Protein AF-A0A960JZ66-F1 (afdb_monomer_lite)

Structure (mmCIF, N/CA/C/O backbone):
data_AF-A0A960JZ66-F1
#
_entry.id   AF-A0A960JZ66-F1
#
loop_
_atom_site.group_PDB
_atom_site.id
_atom_site.type_symbol
_atom_site.label_atom_id
_atom_site.label_alt_id
_atom_site.label_comp_id
_atom_site.label_asym_id
_atom_site.label_entity_id
_atom_site.label_seq_id
_atom_site.pdbx_PDB_ins_code
_atom_site.Cartn_x
_atom_site.Cartn_y
_atom_site.Cartn_z
_atom_site.occupancy
_atom_site.B_iso_or_equiv
_atom_site.auth_seq_id
_atom_site.auth_comp_id
_atom_site.auth_asym_id
_atom_site.auth_atom_id
_atom_site.pdbx_PDB_model_num
ATOM 1 N N . MET A 1 1 ? -5.568 -4.466 13.342 1.00 42.12 1 MET A N 1
ATOM 2 C CA . MET A 1 1 ? -5.542 -3.522 12.213 1.00 42.12 1 MET A CA 1
ATOM 3 C C . MET A 1 1 ? -5.161 -4.229 10.921 1.00 42.12 1 MET A C 1
ATOM 5 O O . MET A 1 1 ? -4.218 -5.013 10.923 1.00 42.12 1 MET A O 1
ATOM 9 N N . ALA A 1 2 ? -5.895 -3.958 9.846 1.00 40.03 2 ALA A N 1
ATOM 10 C CA . ALA A 1 2 ? -5.732 -4.562 8.524 1.00 40.03 2 ALA A CA 1
ATOM 11 C C . ALA A 1 2 ? -5.404 -3.456 7.506 1.00 40.03 2 ALA A C 1
ATOM 13 O O . ALA A 1 2 ? -6.168 -2.515 7.374 1.00 40.03 2 ALA A O 1
ATOM 14 N N . VAL A 1 3 ? -4.287 -3.529 6.794 1.00 50.00 3 VAL A N 1
ATOM 15 C CA . VAL A 1 3 ? -3.876 -2.505 5.822 1.00 50.00 3 VAL A CA 1
ATOM 16 C C . VAL A 1 3 ? -3.946 -3.098 4.420 1.00 50.00 3 VAL A C 1
ATOM 18 O O . VAL A 1 3 ? -3.353 -4.140 4.157 1.00 50.00 3 VAL A O 1
ATOM 21 N N . THR A 1 4 ? -4.671 -2.458 3.509 1.00 52.69 4 THR A N 1
ATOM 22 C CA . THR A 1 4 ? -4.767 -2.895 2.110 1.00 52.69 4 THR A CA 1
ATOM 23 C C . THR A 1 4 ? -4.117 -1.876 1.189 1.00 52.69 4 THR A C 1
ATOM 25 O O . THR A 1 4 ? -4.523 -0.727 1.111 1.00 52.69 4 THR A O 1
ATOM 28 N N . LEU A 1 5 ? -3.105 -2.302 0.459 1.00 51.19 5 LEU A N 1
ATOM 29 C CA . LEU A 1 5 ? -2.405 -1.502 -0.528 1.00 51.19 5 LEU A CA 1
ATOM 30 C C . LEU A 1 5 ? -2.778 -2.056 -1.895 1.00 51.19 5 LEU A C 1
ATOM 32 O O . LEU A 1 5 ? -2.478 -3.208 -2.209 1.00 51.19 5 LEU A O 1
ATOM 36 N N . THR A 1 6 ? -3.458 -1.258 -2.705 1.00 51.41 6 THR A N 1
ATOM 37 C CA . THR A 1 6 ? -3.891 -1.677 -4.038 1.00 51.41 6 THR A CA 1
ATOM 38 C C . THR A 1 6 ? -3.287 -0.741 -5.065 1.00 51.41 6 THR A C 1
ATOM 40 O O . THR A 1 6 ? -3.395 0.468 -4.968 1.00 51.41 6 THR A O 1
ATOM 43 N N . THR A 1 7 ? -2.674 -1.281 -6.101 1.00 43.12 7 THR A N 1
ATOM 44 C CA . THR A 1 7 ? -2.306 -0.511 -7.289 1.00 43.12 7 THR A CA 1
ATOM 45 C C . THR A 1 7 ? -3.225 -0.973 -8.417 1.00 43.12 7 THR A C 1
ATOM 47 O O . THR A 1 7 ? -3.438 -2.171 -8.595 1.00 43.12 7 THR A O 1
ATOM 50 N N . ALA A 1 8 ? -3.873 -0.039 -9.114 1.00 38.09 8 ALA A N 1
ATOM 51 C CA . ALA A 1 8 ? -4.888 -0.359 -10.119 1.00 38.09 8 ALA A CA 1
ATOM 52 C C . ALA A 1 8 ? -4.463 0.137 -11.516 1.00 38.09 8 ALA A C 1
ATOM 54 O O . ALA A 1 8 ? -3.807 1.180 -11.633 1.00 38.09 8 ALA A O 1
ATOM 55 N N . PRO A 1 9 ? -4.813 -0.585 -12.597 1.00 36.81 9 PRO A N 1
ATOM 56 C CA . PRO A 1 9 ? -4.545 -0.148 -13.965 1.00 36.81 9 PRO A CA 1
ATOM 57 C C . PRO A 1 9 ? -5.362 1.101 -14.347 1.00 36.81 9 PRO A C 1
ATOM 59 O O . PRO A 1 9 ? -6.471 1.319 -13.861 1.00 36.81 9 PRO A O 1
ATOM 62 N N . ALA A 1 10 ? -4.819 1.934 -15.243 1.00 35.47 10 ALA A N 1
ATOM 63 C CA . ALA A 1 10 ? -5.508 3.130 -15.734 1.00 35.47 10 ALA A CA 1
ATOM 64 C C . ALA A 1 10 ? -6.704 2.743 -16.615 1.00 35.47 10 ALA A C 1
ATOM 66 O O . ALA A 1 10 ? -6.527 2.041 -17.608 1.00 35.47 10 ALA A O 1
ATOM 67 N N . GLY A 1 11 ? -7.893 3.251 -16.284 1.00 32.53 11 GLY A N 1
ATOM 68 C CA . GLY A 1 11 ? -9.126 3.014 -17.045 1.00 32.53 11 GLY A CA 1
ATOM 69 C C . GLY A 1 11 ? -10.133 2.081 -16.367 1.00 32.53 11 GLY A C 1
ATOM 70 O O . GLY A 1 11 ? -11.259 1.987 -16.840 1.00 32.53 11 GLY A O 1
ATOM 71 N N . GLN A 1 12 ? -9.790 1.463 -15.231 1.00 39.69 12 GLN A N 1
ATOM 72 C CA . GLN A 1 12 ? -10.787 0.900 -14.316 1.00 39.69 12 GLN A CA 1
ATOM 73 C C . GLN A 1 12 ? -11.137 1.930 -13.242 1.00 39.69 12 GLN A C 1
ATOM 75 O O . GLN A 1 12 ? -10.550 1.960 -12.162 1.00 39.69 12 GLN A O 1
ATOM 80 N N . ALA A 1 13 ? -12.134 2.764 -13.528 1.00 38.62 13 ALA A N 1
ATOM 81 C CA . ALA A 1 13 ? -12.939 3.316 -12.450 1.00 38.62 13 ALA A CA 1
ATOM 82 C C . ALA A 1 13 ? -13.672 2.137 -11.770 1.00 38.62 13 ALA A C 1
ATOM 84 O O . ALA A 1 13 ? -14.281 1.321 -12.455 1.00 38.62 13 ALA A O 1
ATOM 85 N N . A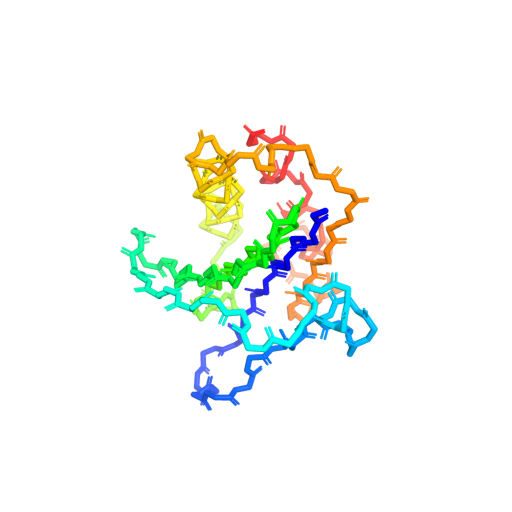SN A 1 14 ? -13.615 2.036 -10.438 1.00 37.06 14 ASN A N 1
ATOM 86 C CA . ASN A 1 14 ? -14.420 1.117 -9.608 1.00 37.06 14 ASN A CA 1
ATOM 87 C C . ASN A 1 14 ? -14.080 -0.388 -9.565 1.00 37.06 14 ASN A C 1
ATOM 89 O O . ASN A 1 14 ? -14.913 -1.191 -9.148 1.00 37.06 14 ASN A O 1
ATOM 93 N N . GLY A 1 15 ? -12.841 -0.783 -9.851 1.00 41.62 15 GLY A N 1
ATOM 94 C CA . GLY A 1 15 ? -12.331 -2.126 -9.537 1.00 41.62 15 GLY A CA 1
ATOM 95 C C . GLY A 1 15 ? -11.520 -2.189 -8.239 1.00 41.62 15 GLY A C 1
ATOM 96 O O . GLY A 1 15 ? -10.514 -2.888 -8.209 1.00 41.62 15 GLY A O 1
ATOM 97 N N . ALA A 1 16 ? -11.856 -1.406 -7.203 1.00 55.78 16 ALA A N 1
ATOM 98 C CA . ALA A 1 16 ? -11.069 -1.359 -5.967 1.00 55.78 16 ALA A CA 1
ATOM 99 C C . ALA A 1 16 ? -10.942 -2.772 -5.384 1.00 55.78 16 ALA A C 1
ATOM 101 O O . ALA A 1 16 ? -11.928 -3.332 -4.897 1.00 55.78 16 ALA A O 1
ATOM 102 N N . VAL A 1 17 ? -9.747 -3.363 -5.464 1.00 62.75 17 VAL A N 1
ATOM 103 C CA . VAL A 1 17 ? -9.505 -4.672 -4.865 1.00 62.75 17 VAL A CA 1
ATOM 104 C C . VAL A 1 17 ? -9.741 -4.526 -3.370 1.00 62.75 17 VAL A C 1
ATOM 106 O O . VAL A 1 17 ? -9.082 -3.733 -2.694 1.00 62.75 17 VAL A O 1
ATOM 109 N N . LYS A 1 18 ? -10.768 -5.221 -2.882 1.00 71.44 18 LYS A N 1
ATOM 110 C CA . LYS A 1 18 ? -11.215 -5.120 -1.497 1.00 71.44 18 LYS A CA 1
ATOM 111 C C . LYS A 1 18 ? -10.350 -6.022 -0.631 1.00 71.44 18 LYS A C 1
ATOM 113 O O . LYS A 1 18 ? -9.967 -7.116 -1.047 1.00 71.44 18 LYS A O 1
ATOM 118 N N . ALA A 1 19 ? -10.120 -5.588 0.605 1.00 76.25 19 ALA A N 1
ATOM 119 C CA . ALA A 1 19 ? -9.641 -6.481 1.647 1.00 76.25 19 ALA A CA 1
ATOM 120 C C . ALA A 1 19 ? -10.532 -7.740 1.718 1.00 76.25 19 ALA A C 1
ATOM 122 O O . ALA A 1 19 ? -11.739 -7.642 1.447 1.00 76.25 19 ALA A O 1
ATOM 123 N N . PRO A 1 20 ? -9.982 -8.901 2.120 1.00 83.12 20 PRO A N 1
ATOM 124 C CA . PRO A 1 20 ? -10.786 -10.094 2.361 1.00 83.12 20 PRO A CA 1
ATOM 125 C C . PRO A 1 20 ? -11.981 -9.800 3.277 1.00 83.12 20 PRO A C 1
ATOM 127 O O . PRO A 1 20 ? -11.853 -9.032 4.232 1.00 83.12 20 PRO A O 1
ATOM 130 N N . ALA A 1 21 ? -13.135 -10.418 3.006 1.00 86.50 21 ALA A N 1
ATOM 131 C CA . ALA A 1 21 ? -14.380 -10.159 3.741 1.00 86.50 21 ALA A CA 1
ATOM 132 C C . ALA A 1 21 ? -14.206 -10.319 5.261 1.00 86.50 21 ALA A C 1
ATOM 134 O O . ALA A 1 21 ? -14.528 -9.398 6.012 1.00 86.50 21 ALA A O 1
ATOM 135 N N . TRP A 1 22 ? -13.547 -11.401 5.685 1.00 86.31 22 TRP A N 1
ATOM 136 C CA . TRP A 1 22 ? -13.250 -11.667 7.094 1.00 86.31 22 TRP A CA 1
ATOM 137 C C . TRP A 1 22 ? -12.471 -10.529 7.772 1.00 86.31 22 TRP A C 1
ATOM 139 O O . TRP A 1 22 ? -12.675 -10.247 8.947 1.00 86.31 22 TRP A O 1
ATOM 149 N N . ALA A 1 23 ? -11.598 -9.817 7.050 1.00 85.81 23 ALA A N 1
ATOM 150 C CA . ALA A 1 23 ? -10.835 -8.707 7.620 1.00 85.81 23 ALA A CA 1
ATOM 151 C C . ALA A 1 23 ? -11.718 -7.478 7.874 1.00 85.81 23 ALA A C 1
ATOM 153 O O . ALA A 1 23 ? -11.455 -6.708 8.796 1.00 85.81 23 ALA A O 1
ATOM 154 N N . ARG A 1 24 ? -12.770 -7.292 7.065 1.00 85.38 24 ARG A N 1
ATOM 155 C CA . ARG A 1 24 ? -13.769 -6.232 7.262 1.00 85.38 24 ARG A CA 1
ATOM 156 C C . ARG A 1 24 ? -14.706 -6.570 8.413 1.00 85.38 24 ARG A C 1
ATOM 158 O O . ARG A 1 24 ? -15.024 -5.687 9.199 1.00 85.38 24 ARG A O 1
ATOM 165 N N . GLU A 1 25 ? -15.094 -7.834 8.535 1.00 89.19 25 GLU A N 1
ATOM 166 C CA . GLU A 1 25 ? -15.930 -8.329 9.636 1.00 89.19 25 GLU A CA 1
ATOM 167 C C . GLU A 1 25 ? -15.276 -8.089 11.006 1.00 89.19 25 GLU A C 1
ATOM 169 O O . GLU A 1 25 ? -15.962 -7.745 11.967 1.00 89.19 25 GLU A O 1
ATOM 174 N N . LEU A 1 26 ? -13.940 -8.148 11.089 1.00 87.19 26 LEU A N 1
ATOM 175 C CA . LEU A 1 26 ? -13.199 -7.832 12.316 1.00 87.19 26 LEU A CA 1
ATOM 176 C C . LEU A 1 26 ? -13.391 -6.393 12.823 1.00 87.19 26 LEU A C 1
ATOM 178 O O . LEU A 1 26 ? -13.075 -6.153 13.987 1.00 87.19 26 LEU A O 1
ATOM 182 N N . LEU A 1 27 ? -13.860 -5.450 11.997 1.00 87.19 27 LEU A N 1
ATOM 183 C CA . LEU A 1 27 ? -14.116 -4.061 12.409 1.00 87.19 27 LEU A CA 1
ATOM 184 C C . LEU A 1 27 ? -15.434 -3.899 13.184 1.00 87.19 27 LEU A C 1
ATOM 186 O O . LEU A 1 27 ? -15.644 -2.857 13.803 1.00 87.19 27 LEU A O 1
ATOM 190 N N . GLY A 1 28 ? -16.297 -4.918 13.171 1.00 86.75 28 GLY A N 1
ATOM 191 C CA . GLY A 1 28 ? -17.625 -4.858 13.771 1.00 86.75 28 GLY A CA 1
ATOM 192 C C . GLY A 1 28 ? -18.657 -4.122 12.902 1.00 86.75 28 GLY A C 1
ATOM 193 O O . GLY A 1 28 ? -18.393 -3.803 11.737 1.00 86.75 28 GLY A O 1
ATOM 194 N N . PRO A 1 29 ? -19.868 -3.892 13.439 1.00 84.25 29 PRO A N 1
ATOM 195 C CA . PRO A 1 29 ? -20.952 -3.258 12.699 1.00 84.25 29 PRO A CA 1
ATOM 196 C C . PRO A 1 29 ? -20.670 -1.770 12.444 1.00 84.25 29 PRO A C 1
ATOM 198 O O . PRO A 1 29 ? -20.176 -1.065 13.319 1.00 84.25 29 PRO A O 1
ATOM 201 N N . SER A 1 30 ? -21.041 -1.301 11.248 1.00 80.12 30 SER A N 1
ATOM 202 C CA . SER A 1 30 ? -21.056 0.116 10.845 1.00 80.12 30 SER A CA 1
ATOM 203 C C . SER A 1 30 ? -19.774 0.906 11.167 1.00 80.12 30 SER A C 1
ATOM 205 O O . SER A 1 30 ? -19.840 1.903 11.887 1.00 80.12 30 SER A O 1
ATOM 207 N N . PRO A 1 31 ? -18.603 0.504 10.632 1.00 81.62 31 PRO A N 1
ATOM 208 C CA . PRO A 1 31 ? -17.376 1.261 10.839 1.00 81.62 31 PRO A CA 1
ATOM 209 C C . PRO A 1 31 ? -17.504 2.671 10.250 1.00 81.62 31 PRO A C 1
ATOM 211 O O . PRO A 1 31 ? -18.032 2.850 9.148 1.00 81.62 31 PRO A O 1
ATOM 214 N N . ALA A 1 32 ? -16.975 3.665 10.962 1.00 81.50 32 ALA A N 1
ATOM 215 C CA . ALA A 1 32 ? -16.863 5.020 10.438 1.00 81.50 32 ALA A CA 1
ATOM 216 C C . ALA A 1 32 ? -15.940 5.013 9.212 1.00 81.50 32 ALA A C 1
ATOM 218 O O . ALA A 1 32 ? -14.904 4.347 9.225 1.00 81.50 32 ALA A O 1
ATOM 219 N N . ALA A 1 33 ? -16.315 5.733 8.155 1.00 88.12 33 ALA A N 1
ATOM 220 C CA . ALA A 1 33 ? -15.588 5.738 6.891 1.00 88.12 33 ALA A CA 1
ATOM 221 C C . ALA A 1 33 ? -1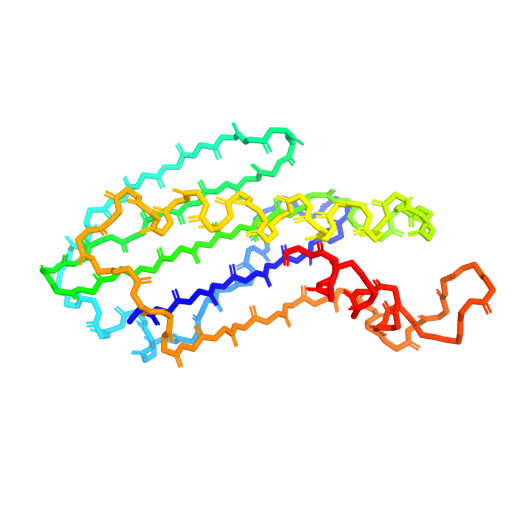5.129 7.150 6.521 1.00 88.12 33 ALA A C 1
ATOM 223 O O . ALA A 1 33 ? -15.941 8.070 6.445 1.00 88.12 33 ALA A O 1
ATOM 224 N N . VAL A 1 34 ? -13.839 7.301 6.231 1.00 90.50 34 VAL A N 1
ATOM 225 C CA . VAL A 1 34 ? -13.243 8.547 5.733 1.00 90.50 34 VAL A CA 1
ATOM 226 C C . VAL A 1 34 ? -12.480 8.247 4.450 1.00 90.50 34 VAL A C 1
ATOM 228 O O . VAL A 1 34 ? -11.843 7.201 4.337 1.00 90.50 34 VAL A O 1
ATOM 231 N N . ARG A 1 35 ? -12.549 9.151 3.469 1.00 91.19 35 ARG A N 1
ATOM 232 C CA . ARG A 1 35 ? -11.769 9.084 2.226 1.00 91.19 35 ARG A CA 1
ATOM 233 C C . ARG A 1 35 ? -11.096 10.417 1.956 1.00 91.19 35 ARG A C 1
ATOM 235 O O . ARG A 1 35 ? -11.695 11.461 2.198 1.00 91.19 35 ARG A O 1
ATOM 242 N N . ARG A 1 36 ? -9.874 10.373 1.434 1.00 91.06 36 ARG A N 1
ATOM 243 C CA . ARG A 1 36 ? -9.089 11.551 1.058 1.00 91.06 36 ARG A CA 1
ATOM 244 C C . ARG A 1 36 ? -8.092 11.236 -0.051 1.00 91.06 36 ARG A C 1
ATOM 246 O O . ARG A 1 36 ? -7.822 10.075 -0.338 1.00 91.06 36 AR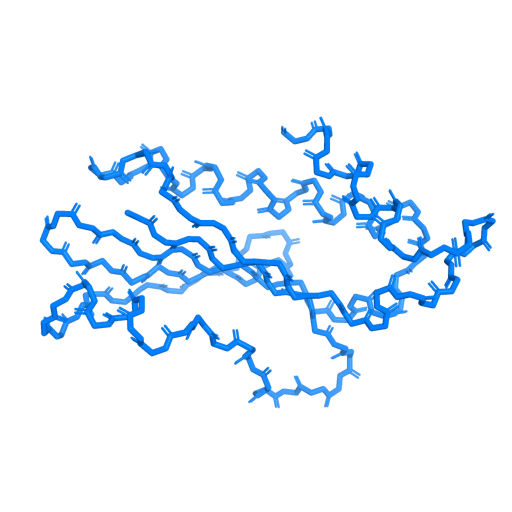G A O 1
ATOM 253 N N . GLN A 1 37 ? -7.564 12.284 -0.671 1.00 90.38 37 GLN A N 1
ATOM 254 C CA . GLN A 1 37 ? -6.508 12.210 -1.680 1.00 90.38 37 GLN A CA 1
ATOM 255 C C . GLN A 1 37 ? -5.222 12.796 -1.096 1.00 90.38 37 GLN A C 1
ATOM 257 O O . GLN A 1 37 ? -5.243 13.911 -0.579 1.00 90.38 37 GLN A O 1
ATOM 262 N N . VAL A 1 38 ? -4.114 12.062 -1.184 1.00 87.06 38 VAL A N 1
ATOM 263 C CA . VAL A 1 38 ? -2.794 12.477 -0.688 1.00 87.06 38 VAL A CA 1
ATOM 264 C C . VAL A 1 38 ? -1.784 12.278 -1.808 1.00 87.06 38 VAL A C 1
ATOM 266 O O . VAL A 1 38 ? -1.479 11.150 -2.167 1.00 87.06 38 VAL A O 1
ATOM 269 N N . GLY A 1 39 ? -1.302 13.361 -2.424 1.00 83.69 39 GLY A N 1
ATOM 270 C CA . GLY A 1 39 ? -0.281 13.265 -3.480 1.00 83.69 39 GLY A CA 1
ATOM 271 C C . GLY A 1 39 ? -0.665 12.372 -4.674 1.00 83.69 39 GLY A C 1
ATOM 272 O O . GLY A 1 39 ? 0.199 11.717 -5.246 1.00 83.69 39 GLY A O 1
ATOM 273 N N . GLY A 1 40 ? -1.954 12.300 -5.032 1.00 86.25 40 GLY A N 1
ATOM 274 C CA . GLY A 1 40 ? -2.459 11.413 -6.094 1.00 86.25 40 GLY A CA 1
ATOM 275 C C . GLY A 1 40 ? -2.733 9.965 -5.659 1.00 86.25 40 GLY A C 1
ATOM 276 O O . GLY A 1 40 ? -3.064 9.131 -6.501 1.00 86.25 40 GLY A O 1
ATOM 277 N N . ILE A 1 41 ? -2.610 9.670 -4.362 1.00 90.31 41 ILE A N 1
ATOM 278 C CA . ILE A 1 41 ? -2.989 8.402 -3.737 1.00 90.31 41 ILE A CA 1
ATOM 279 C C . ILE A 1 41 ? -4.370 8.573 -3.100 1.00 90.31 41 ILE A C 1
ATOM 281 O O . ILE A 1 41 ? -4.568 9.445 -2.250 1.00 90.31 41 ILE A O 1
ATOM 285 N N . GLU A 1 42 ? -5.321 7.714 -3.462 1.00 91.56 42 GLU A N 1
ATOM 286 C CA . GLU A 1 42 ? -6.599 7.635 -2.756 1.00 91.56 42 GLU A CA 1
ATOM 287 C C . GLU A 1 42 ? -6.400 6.859 -1.458 1.00 91.56 42 GLU A C 1
ATOM 289 O O . GLU A 1 42 ? -6.022 5.691 -1.490 1.00 91.56 42 GLU A O 1
ATOM 294 N N . VAL A 1 43 ? -6.690 7.481 -0.320 1.00 91.44 43 VAL A N 1
ATOM 295 C CA . VAL A 1 43 ? -6.614 6.853 0.999 1.00 91.44 43 VAL A CA 1
ATOM 296 C C . VAL A 1 43 ? -8.011 6.779 1.598 1.00 91.44 43 VAL A C 1
ATOM 298 O O . VAL A 1 43 ? -8.739 7.770 1.651 1.00 91.44 43 VAL A O 1
ATOM 301 N N . SER A 1 44 ? -8.392 5.599 2.077 1.00 91.06 44 SER A N 1
ATOM 302 C CA . SER A 1 44 ? -9.647 5.378 2.788 1.00 91.06 44 SER A CA 1
ATOM 303 C C . SER A 1 44 ? -9.410 4.677 4.115 1.00 91.06 44 SER A C 1
ATOM 305 O O . SER A 1 44 ? -8.674 3.693 4.169 1.00 91.06 44 SER A O 1
ATOM 307 N N . VAL A 1 45 ? -10.078 5.139 5.164 1.00 90.56 45 VAL A N 1
ATOM 308 C CA . VAL A 1 45 ? -10.015 4.557 6.503 1.00 90.56 45 VAL A CA 1
ATOM 309 C C . VAL A 1 45 ? -11.402 4.068 6.891 1.00 90.56 45 VAL A C 1
ATOM 311 O O . VAL A 1 45 ? -12.371 4.820 6.803 1.00 90.56 45 VAL A O 1
ATOM 314 N N . LEU A 1 46 ? -11.493 2.810 7.317 1.00 90.12 46 LEU A N 1
ATOM 315 C CA . LEU A 1 46 ? -12.646 2.249 8.013 1.00 90.12 46 LEU A CA 1
ATOM 316 C C . LEU A 1 46 ? -12.260 2.012 9.473 1.00 90.12 46 LEU A C 1
ATOM 318 O O . LEU A 1 46 ? -11.355 1.224 9.743 1.00 90.12 46 LEU A O 1
ATOM 322 N N . GLN A 1 47 ? -12.937 2.665 10.411 1.00 87.75 47 GLN A N 1
ATOM 323 C CA . GLN A 1 47 ? -12.615 2.597 11.835 1.00 87.75 47 GLN A CA 1
ATOM 324 C C . GLN A 1 47 ? -13.749 1.947 12.632 1.00 87.75 47 GLN A C 1
ATOM 326 O O . GLN A 1 47 ? -14.889 2.409 12.608 1.00 87.75 47 GLN A O 1
ATOM 331 N N . GLY A 1 48 ? -13.416 0.860 13.328 1.00 86.25 48 GLY A N 1
ATOM 332 C CA . GLY A 1 48 ? -14.234 0.241 14.368 1.00 86.25 48 GLY A CA 1
ATOM 333 C C . GLY A 1 48 ? -13.809 0.704 15.765 1.00 86.25 48 GLY A C 1
ATOM 334 O O . GLY A 1 48 ? -13.076 1.679 15.917 1.00 86.25 48 GLY A O 1
ATOM 335 N N . LYS A 1 49 ? -14.247 -0.017 16.804 1.00 83.94 49 LYS A N 1
ATOM 336 C CA . LYS A 1 49 ? -13.995 0.354 18.210 1.00 83.94 49 LYS A CA 1
ATOM 337 C C . LYS A 1 49 ? -12.514 0.281 18.608 1.00 83.94 49 LYS A C 1
ATOM 339 O O . LYS A 1 49 ? -12.002 1.197 19.237 1.00 83.94 49 LYS A O 1
ATOM 344 N N . ASP A 1 50 ? -11.848 -0.819 18.273 1.00 84.19 50 ASP A N 1
ATOM 345 C CA . ASP A 1 50 ? -10.471 -1.158 18.675 1.00 84.19 50 ASP A CA 1
ATOM 346 C C . ASP A 1 50 ? -9.559 -1.444 17.470 1.00 84.19 50 ASP A C 1
ATOM 348 O O . ASP A 1 50 ? -8.380 -1.770 17.606 1.00 84.19 50 ASP A O 1
ATOM 352 N N . ARG A 1 51 ? -10.117 -1.375 16.260 1.00 87.19 51 ARG A N 1
ATOM 353 C CA . ARG A 1 51 ? -9.468 -1.793 15.020 1.00 87.19 51 ARG A CA 1
ATOM 354 C C . ARG A 1 51 ? -9.785 -0.800 13.926 1.00 87.19 51 ARG A C 1
ATOM 356 O O . ARG A 1 51 ? -10.893 -0.285 13.833 1.00 87.19 51 ARG A O 1
ATOM 363 N N . ALA A 1 52 ? -8.820 -0.618 13.043 1.00 89.81 52 ALA A N 1
ATOM 364 C CA . ALA A 1 52 ? -9.003 0.132 11.821 1.00 89.81 52 ALA A CA 1
ATOM 365 C C . ALA A 1 52 ? -8.568 -0.692 10.611 1.00 89.81 52 ALA A C 1
ATOM 367 O O . ALA A 1 52 ? -7.834 -1.689 10.719 1.00 89.81 52 ALA A O 1
ATOM 368 N N . MET A 1 53 ? -9.037 -0.246 9.456 1.00 89.69 53 MET A N 1
ATOM 369 C CA . MET A 1 53 ? -8.569 -0.670 8.159 1.00 89.69 53 MET A CA 1
ATOM 370 C C . MET A 1 53 ? -8.224 0.548 7.326 1.00 89.69 53 MET A C 1
ATOM 372 O O . MET A 1 53 ? -9.092 1.368 7.045 1.00 89.69 53 MET A O 1
ATOM 376 N N . VAL A 1 54 ? -6.965 0.639 6.918 1.00 91.19 54 VAL A N 1
ATOM 377 C CA . VAL A 1 54 ? -6.494 1.683 6.009 1.00 91.19 54 VAL A CA 1
ATOM 378 C C . VAL A 1 54 ? -6.306 1.053 4.643 1.00 91.19 54 VAL A C 1
ATOM 380 O O . VAL A 1 54 ? -5.671 0.005 4.526 1.00 91.19 54 VAL A O 1
ATOM 383 N N . SER A 1 55 ? -6.886 1.665 3.618 1.00 90.75 55 SER A N 1
ATOM 384 C CA . SER A 1 55 ? -6.663 1.289 2.227 1.00 90.75 55 SER A CA 1
ATOM 385 C C . SER A 1 55 ? -6.049 2.449 1.467 1.00 90.75 55 SER A C 1
ATOM 387 O O . SER A 1 55 ? -6.528 3.568 1.617 1.00 90.75 55 SER A O 1
ATOM 389 N N . ALA A 1 56 ? -5.028 2.189 0.655 1.00 92.12 56 ALA A N 1
ATOM 390 C CA . ALA A 1 56 ? -4.403 3.198 -0.193 1.00 92.12 56 ALA A CA 1
ATOM 391 C C . ALA A 1 56 ? -4.296 2.704 -1.640 1.00 92.12 56 ALA A C 1
ATOM 393 O O . ALA A 1 56 ? -3.957 1.536 -1.872 1.00 92.12 56 ALA A O 1
ATOM 394 N N . VAL A 1 57 ? -4.615 3.580 -2.598 1.00 91.00 57 VAL A N 1
ATOM 395 C CA . VAL A 1 57 ? -4.688 3.256 -4.024 1.00 91.00 57 VAL A CA 1
ATOM 396 C C . VAL A 1 57 ? -3.927 4.248 -4.890 1.00 91.00 57 VAL A C 1
ATOM 398 O O . VAL A 1 57 ? -4.223 5.439 -4.885 1.00 91.00 57 VAL A O 1
ATOM 401 N N . VAL A 1 58 ? -3.005 3.730 -5.705 1.00 91.19 58 VAL A N 1
ATOM 402 C CA . VAL A 1 58 ? -2.361 4.486 -6.792 1.00 91.19 58 VAL A CA 1
ATOM 403 C C . VAL A 1 58 ? -3.066 4.171 -8.105 1.00 91.19 58 VAL A C 1
ATOM 405 O O . VAL A 1 58 ? -3.070 3.023 -8.569 1.00 91.19 58 VAL A O 1
ATOM 408 N N . GLY A 1 59 ? -3.652 5.199 -8.717 1.00 88.62 59 GLY A N 1
ATOM 409 C CA . GLY A 1 59 ? -4.258 5.102 -10.039 1.00 88.62 59 GLY A CA 1
ATOM 410 C C . GLY A 1 59 ? -3.210 5.034 -11.152 1.00 88.62 59 GLY A C 1
ATOM 411 O O . GLY A 1 59 ? -2.197 5.725 -11.122 1.00 88.62 59 GLY A O 1
ATOM 412 N N . GLY A 1 60 ? -3.461 4.210 -12.170 1.00 88.44 60 GLY A N 1
ATOM 413 C CA . GLY A 1 60 ? -2.645 4.186 -13.385 1.00 88.44 60 GLY A CA 1
ATOM 414 C C . GLY A 1 60 ? -1.258 3.564 -13.241 1.00 88.44 60 GLY A C 1
ATOM 415 O O . GLY A 1 60 ? -0.396 3.807 -14.084 1.00 88.44 60 GLY A O 1
ATOM 416 N N . ALA A 1 61 ? -1.061 2.706 -12.239 1.00 90.06 61 ALA A N 1
ATOM 417 C CA . ALA A 1 61 ? 0.237 2.117 -11.913 1.00 90.06 61 ALA A CA 1
ATOM 418 C C . ALA A 1 61 ? 0.896 1.348 -13.077 1.00 90.06 61 ALA A C 1
ATOM 420 O O . ALA A 1 61 ? 2.119 1.342 -13.200 1.00 90.06 61 ALA A O 1
ATOM 421 N N . LEU A 1 62 ? 0.105 0.750 -13.980 1.00 92.69 62 LEU A N 1
ATOM 422 C CA . LEU A 1 62 ? 0.635 0.065 -15.169 1.00 92.69 62 LEU A CA 1
ATOM 423 C C . LEU A 1 62 ? 1.411 0.989 -16.116 1.00 92.69 62 LEU A C 1
ATOM 425 O O . LEU A 1 62 ? 2.322 0.519 -16.796 1.00 92.69 62 LEU A O 1
ATOM 429 N N . ARG A 1 63 ? 1.067 2.283 -16.151 1.00 93.19 63 ARG A N 1
ATOM 430 C CA . ARG A 1 63 ? 1.685 3.283 -17.035 1.00 93.19 63 ARG A CA 1
ATOM 431 C C . ARG A 1 63 ? 2.935 3.923 -16.433 1.00 93.19 63 ARG A C 1
ATOM 433 O O . ARG A 1 63 ? 3.600 4.701 -17.109 1.00 93.19 63 ARG A O 1
ATOM 440 N N . LEU A 1 64 ? 3.244 3.633 -15.170 1.00 94.81 64 LEU A N 1
ATOM 441 C CA . LEU A 1 64 ? 4.413 4.191 -14.506 1.00 94.81 64 LEU A CA 1
ATOM 442 C C . LEU A 1 64 ? 5.679 3.476 -14.979 1.00 94.81 64 LEU A C 1
ATOM 444 O O . LEU A 1 64 ? 5.750 2.247 -14.976 1.00 94.81 64 LEU A O 1
ATOM 448 N N . ALA A 1 65 ? 6.692 4.263 -15.340 1.00 96.81 65 ALA A N 1
ATOM 449 C CA . ALA A 1 65 ? 8.050 3.767 -15.523 1.00 96.81 65 ALA A CA 1
ATOM 450 C C . ALA A 1 65 ? 8.649 3.329 -14.177 1.00 96.81 65 ALA A C 1
ATOM 452 O O . ALA A 1 65 ? 8.188 3.770 -13.122 1.00 96.81 65 ALA A O 1
ATOM 453 N N . ARG A 1 66 ? 9.715 2.516 -14.215 1.00 96.88 66 ARG A N 1
ATOM 454 C CA . ARG A 1 66 ? 10.359 1.919 -13.031 1.00 96.88 66 ARG A CA 1
ATOM 455 C C . ARG A 1 66 ? 10.492 2.890 -11.856 1.00 96.88 66 ARG A C 1
ATOM 457 O O . ARG A 1 66 ? 9.883 2.660 -10.820 1.00 96.88 66 ARG A O 1
ATOM 464 N N . LYS A 1 67 ? 11.237 3.988 -12.025 1.00 97.06 67 LYS A N 1
ATOM 465 C CA . LYS A 1 67 ? 11.498 4.935 -10.930 1.00 97.06 67 LYS A CA 1
ATOM 466 C C . LYS A 1 67 ? 10.208 5.530 -10.355 1.00 97.06 67 LYS A C 1
ATOM 468 O O . LYS A 1 67 ? 10.036 5.547 -9.144 1.00 97.06 67 LYS A O 1
ATOM 473 N N . ALA A 1 68 ? 9.287 5.958 -11.219 1.00 96.12 68 ALA A N 1
ATOM 474 C CA . ALA A 1 68 ? 8.007 6.519 -10.793 1.00 96.12 68 ALA A CA 1
ATOM 475 C C . ALA A 1 68 ? 7.136 5.489 -10.054 1.00 96.12 68 ALA A C 1
ATOM 477 O O . ALA A 1 68 ? 6.432 5.841 -9.116 1.00 96.12 68 ALA A O 1
ATOM 478 N N . PHE A 1 69 ? 7.199 4.216 -10.448 1.00 96.06 69 PHE A N 1
ATOM 479 C CA . PHE A 1 69 ? 6.503 3.127 -9.767 1.00 96.06 69 PHE A CA 1
ATOM 480 C C . PHE A 1 69 ? 7.093 2.844 -8.376 1.00 96.06 69 PHE A C 1
ATOM 482 O O . PHE A 1 69 ? 6.343 2.661 -7.415 1.00 96.06 69 PHE A O 1
ATOM 489 N N . GLU A 1 70 ? 8.423 2.833 -8.246 1.00 97.25 70 GLU A N 1
ATOM 490 C CA . GLU A 1 70 ? 9.078 2.683 -6.943 1.00 97.25 70 GLU A CA 1
ATOM 491 C C . GLU A 1 70 ? 8.742 3.861 -6.015 1.00 97.25 70 GLU A C 1
ATOM 493 O O . GLU A 1 70 ? 8.329 3.642 -4.880 1.00 97.25 70 GLU A O 1
ATOM 498 N N . ASP A 1 71 ? 8.844 5.097 -6.514 1.00 96.44 71 ASP A N 1
ATOM 499 C CA . ASP A 1 71 ? 8.554 6.307 -5.736 1.00 96.44 71 ASP A CA 1
ATOM 500 C C . ASP A 1 71 ? 7.073 6.378 -5.330 1.00 96.44 71 ASP A C 1
ATOM 502 O O . ASP A 1 71 ? 6.759 6.694 -4.184 1.00 96.44 71 ASP A O 1
ATOM 506 N N . ALA A 1 72 ? 6.154 5.997 -6.226 1.00 95.06 72 ALA A N 1
ATOM 507 C CA . ALA A 1 72 ? 4.737 5.873 -5.892 1.00 95.06 72 ALA A CA 1
ATOM 508 C C . ALA A 1 72 ? 4.498 4.807 -4.812 1.00 95.06 72 ALA A C 1
ATOM 510 O O . ALA A 1 72 ? 3.659 5.001 -3.933 1.00 95.06 72 ALA A O 1
ATOM 511 N N . THR A 1 73 ? 5.246 3.699 -4.837 1.00 96.25 73 THR A N 1
ATOM 512 C CA . THR A 1 73 ? 5.163 2.670 -3.791 1.00 96.25 73 THR A CA 1
ATOM 513 C C . THR A 1 73 ? 5.619 3.227 -2.442 1.00 96.25 73 THR A C 1
ATOM 515 O O . THR A 1 73 ? 4.889 3.076 -1.463 1.00 96.25 73 THR A O 1
ATOM 518 N N . THR A 1 74 ? 6.767 3.911 -2.390 1.00 96.75 74 THR A N 1
ATOM 519 C CA . THR A 1 74 ? 7.271 4.557 -1.166 1.00 96.75 74 THR A CA 1
ATOM 520 C C . THR A 1 74 ? 6.252 5.552 -0.608 1.00 96.75 74 THR A C 1
ATOM 522 O O . THR A 1 74 ? 5.817 5.401 0.531 1.00 96.75 74 THR A O 1
ATOM 525 N N . ALA A 1 75 ? 5.771 6.480 -1.439 1.00 95.31 75 ALA A N 1
ATOM 526 C CA . ALA A 1 75 ? 4.788 7.485 -1.035 1.00 95.31 75 ALA A CA 1
ATOM 527 C C . ALA A 1 75 ? 3.470 6.863 -0.537 1.00 95.31 75 ALA A C 1
ATOM 529 O O . ALA A 1 75 ? 2.838 7.377 0.383 1.00 95.31 75 ALA A O 1
ATOM 530 N N . THR A 1 76 ? 3.055 5.725 -1.103 1.00 94.31 76 THR A N 1
ATOM 531 C CA . THR A 1 76 ? 1.851 5.011 -0.651 1.00 94.31 76 THR A CA 1
ATOM 532 C C . THR A 1 76 ? 2.030 4.433 0.753 1.00 94.31 76 THR A C 1
ATOM 534 O O . THR A 1 76 ? 1.129 4.548 1.583 1.00 94.31 76 THR A O 1
ATOM 537 N N . TYR A 1 77 ? 3.183 3.824 1.041 1.00 93.94 77 TYR A N 1
ATOM 538 C CA . TYR A 1 77 ? 3.482 3.309 2.380 1.00 93.94 77 TYR A CA 1
ATOM 539 C C . TYR A 1 77 ? 3.631 4.438 3.404 1.00 93.94 77 TYR A C 1
ATOM 541 O O . TYR A 1 77 ? 3.121 4.311 4.516 1.00 93.94 77 TYR A O 1
ATOM 549 N N . GLU A 1 78 ? 4.249 5.557 3.025 1.00 93.88 78 GLU A N 1
ATOM 550 C CA . GLU A 1 78 ? 4.332 6.751 3.870 1.00 93.88 78 GLU A CA 1
ATOM 551 C C . GLU A 1 78 ? 2.947 7.324 4.183 1.00 93.88 78 GLU A C 1
ATOM 553 O O . GLU A 1 78 ? 2.655 7.596 5.347 1.00 93.88 78 GLU A O 1
ATOM 558 N N . ALA A 1 79 ? 2.070 7.446 3.179 1.00 92.88 79 ALA A N 1
ATOM 559 C CA . ALA A 1 79 ? 0.696 7.898 3.374 1.00 92.88 79 ALA A CA 1
ATOM 560 C C . ALA A 1 79 ? -0.049 6.975 4.345 1.00 92.88 79 ALA A C 1
ATOM 562 O O . ALA A 1 79 ? -0.672 7.450 5.289 1.00 92.88 79 ALA A O 1
ATOM 563 N N . VAL A 1 80 ? 0.076 5.652 4.180 1.00 90.81 80 VAL A N 1
ATOM 564 C CA . VAL A 1 80 ? -0.489 4.693 5.138 1.00 90.81 80 VAL A CA 1
ATOM 565 C C . VAL A 1 80 ? 0.092 4.904 6.533 1.00 90.81 80 VAL A C 1
ATOM 567 O O . VAL A 1 80 ? -0.685 4.998 7.474 1.00 90.81 80 VAL A O 1
ATOM 570 N N . ARG A 1 81 ? 1.417 4.998 6.697 1.00 90.25 81 ARG A N 1
ATOM 571 C CA . ARG A 1 81 ? 2.052 5.197 8.011 1.00 90.25 81 ARG A CA 1
ATOM 572 C C . ARG A 1 81 ? 1.523 6.451 8.706 1.00 90.25 81 ARG A C 1
ATOM 574 O O . ARG A 1 81 ? 1.188 6.381 9.884 1.00 90.25 81 ARG A O 1
ATOM 581 N N . GLN A 1 82 ? 1.386 7.553 7.972 1.00 90.50 82 GLN A N 1
ATOM 582 C CA . GLN A 1 82 ? 0.807 8.791 8.492 1.00 90.50 82 GLN A CA 1
ATOM 583 C C . GLN A 1 82 ? -0.638 8.589 8.962 1.00 90.50 82 GLN A C 1
ATOM 585 O O . GLN A 1 82 ? -0.999 9.082 10.027 1.00 90.50 82 GLN A O 1
ATOM 590 N N . GLU A 1 83 ? -1.461 7.815 8.240 1.00 89.62 83 GLU A N 1
ATOM 591 C CA . GLU A 1 83 ? -2.789 7.435 8.745 1.00 89.62 83 GLU A CA 1
ATOM 592 C C . GLU A 1 83 ? -2.691 6.692 10.074 1.00 89.62 83 GLU A C 1
ATOM 594 O O . GLU A 1 83 ? -3.404 7.024 11.019 1.00 89.62 83 GLU A O 1
ATOM 599 N N . LEU A 1 84 ? -1.804 5.696 10.157 1.00 85.81 84 LEU A N 1
ATOM 600 C CA . LEU A 1 84 ? -1.665 4.848 11.341 1.00 85.81 84 LEU A CA 1
ATOM 601 C C . LEU A 1 84 ? -1.307 5.644 12.596 1.00 85.81 84 LEU A C 1
ATOM 603 O O . LEU A 1 84 ? -1.797 5.320 13.674 1.00 85.81 84 LEU A O 1
ATOM 607 N N . GLU A 1 85 ? -0.501 6.692 12.451 1.00 88.62 85 GLU A N 1
ATOM 608 C CA . GLU A 1 85 ? -0.087 7.574 13.548 1.00 88.62 85 GLU A CA 1
ATOM 609 C C . GLU A 1 85 ? -1.240 8.410 14.116 1.00 88.62 85 GLU A C 1
ATOM 611 O O . GLU A 1 85 ? -1.203 8.801 15.280 1.00 88.62 85 GLU A O 1
ATOM 616 N N . THR A 1 86 ? -2.293 8.646 13.329 1.00 87.56 86 THR A N 1
ATOM 617 C CA . THR A 1 86 ? -3.493 9.365 13.791 1.00 87.56 86 THR A CA 1
ATOM 618 C C . THR A 1 86 ? -4.513 8.463 14.486 1.00 87.56 86 THR A C 1
ATOM 620 O O . THR A 1 86 ? -5.459 8.952 15.105 1.00 87.56 86 THR A O 1
ATOM 623 N N . LEU A 1 87 ? -4.349 7.142 14.386 1.00 84.00 87 LEU A N 1
ATOM 624 C CA . LEU A 1 87 ? -5.306 6.167 14.891 1.00 84.00 87 LEU A CA 1
ATOM 625 C C . LEU A 1 87 ? -4.902 5.673 16.278 1.00 84.00 87 LEU A C 1
ATOM 627 O O . LEU A 1 87 ? -3.748 5.354 16.545 1.00 84.00 87 LEU A O 1
ATOM 631 N N . THR A 1 88 ? -5.892 5.479 17.149 1.00 75.12 88 THR A N 1
ATOM 632 C CA . THR A 1 88 ? -5.687 4.823 18.453 1.00 75.12 88 THR A CA 1
ATOM 633 C C . THR A 1 88 ? -5.180 3.381 18.295 1.00 75.12 88 THR A C 1
ATOM 635 O O . THR A 1 88 ? -4.486 2.860 19.161 1.00 75.12 88 THR A O 1
ATOM 638 N N . ALA A 1 89 ? -5.506 2.732 17.172 1.00 66.44 89 ALA A N 1
ATOM 639 C CA . ALA A 1 89 ? -4.999 1.419 16.793 1.00 66.44 89 ALA A CA 1
ATOM 640 C C . ALA A 1 89 ? -3.793 1.573 15.850 1.00 66.44 89 ALA A C 1
ATOM 642 O O . ALA A 1 89 ? -3.962 1.524 14.637 1.00 66.44 89 ALA A O 1
ATOM 643 N N . CYS A 1 90 ? -2.588 1.750 16.395 1.00 70.44 90 CYS A N 1
ATOM 644 C CA . CYS A 1 90 ? -1.390 2.098 15.616 1.00 70.44 90 CYS A CA 1
ATOM 645 C C . CYS A 1 90 ? -0.546 0.896 15.134 1.00 70.44 90 CYS A C 1
ATOM 647 O O . CYS A 1 90 ? 0.337 1.058 14.293 1.00 70.44 90 CYS A O 1
ATOM 649 N N . HIS A 1 91 ? -0.803 -0.325 15.621 1.00 79.62 91 HIS A N 1
ATOM 650 C CA . HIS A 1 91 ? 0.018 -1.503 15.297 1.00 79.62 91 HIS A CA 1
ATOM 651 C C . HIS A 1 91 ? -0.547 -2.328 14.122 1.00 79.62 91 HIS A C 1
ATOM 653 O O . HIS A 1 91 ? -1.652 -2.882 14.233 1.00 79.62 91 HIS A O 1
ATOM 659 N N . PRO A 1 92 ? 0.174 -2.456 12.987 1.00 82.00 92 PRO A N 1
ATOM 660 C CA . PRO A 1 92 ? -0.290 -3.239 11.841 1.00 82.00 92 PRO A CA 1
ATOM 661 C C . PRO A 1 92 ? -0.259 -4.738 12.150 1.00 82.00 92 PRO A C 1
ATOM 663 O O . PRO A 1 92 ? 0.773 -5.275 12.530 1.00 82.00 92 PRO A O 1
ATOM 666 N N . LEU A 1 93 ? -1.390 -5.431 11.954 1.00 85.12 93 LEU A N 1
ATOM 667 C CA . LEU A 1 93 ? -1.460 -6.895 12.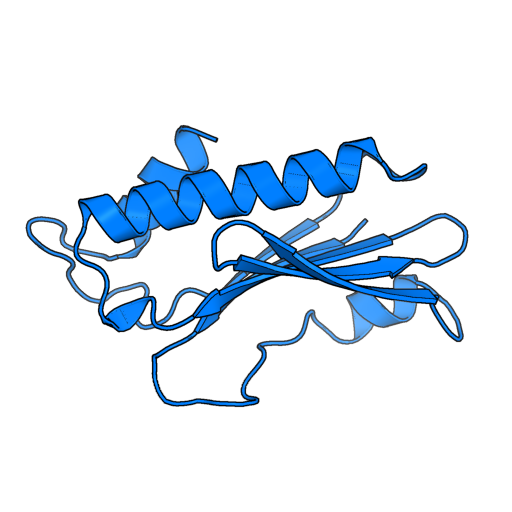109 1.00 85.12 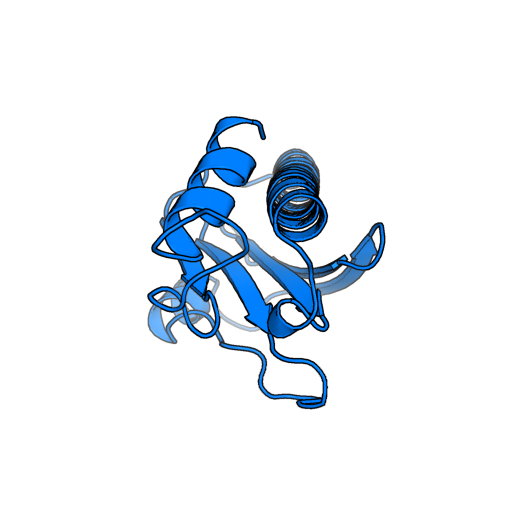93 LEU A CA 1
ATOM 668 C C . LEU A 1 93 ? -1.294 -7.621 10.772 1.00 85.12 93 LEU A C 1
ATOM 670 O O . LEU A 1 93 ? -0.757 -8.724 10.717 1.00 85.12 93 LEU A O 1
ATOM 674 N N . ARG A 1 94 ? -1.803 -7.032 9.683 1.00 88.44 94 ARG A N 1
ATOM 675 C CA . ARG A 1 94 ? -1.780 -7.655 8.358 1.00 88.44 94 ARG A CA 1
ATOM 676 C C . ARG A 1 94 ? -1.778 -6.617 7.249 1.00 88.44 94 ARG A C 1
ATOM 678 O O . ARG A 1 94 ? -2.546 -5.660 7.321 1.00 88.44 94 ARG A O 1
ATOM 685 N N . LEU A 1 95 ? -0.954 -6.849 6.226 1.00 89.94 95 LEU A N 1
ATOM 686 C CA . LEU A 1 95 ? -0.916 -6.073 4.988 1.00 89.94 95 LEU A CA 1
ATOM 687 C C . LEU A 1 95 ? -1.298 -6.962 3.794 1.00 89.94 95 LEU A C 1
ATOM 689 O O . LEU A 1 95 ? -0.848 -8.107 3.711 1.00 89.94 95 LEU A O 1
ATOM 693 N N . TRP A 1 96 ? -2.067 -6.422 2.850 1.00 89.94 96 TRP A N 1
ATOM 694 C CA . TRP A 1 96 ? -2.279 -7.004 1.518 1.00 89.94 96 TRP A CA 1
ATOM 695 C C . TRP A 1 96 ? -1.762 -6.038 0.466 1.00 89.94 96 TRP A C 1
ATOM 697 O O . TRP A 1 96 ? -2.044 -4.852 0.559 1.00 89.94 96 TRP A O 1
ATOM 707 N N . ASN A 1 97 ? -1.020 -6.540 -0.521 1.00 91.31 97 ASN A N 1
ATOM 708 C CA . ASN A 1 97 ? -0.523 -5.741 -1.636 1.00 91.31 97 ASN A CA 1
ATOM 709 C C . ASN A 1 97 ? -1.062 -6.320 -2.943 1.00 91.31 97 ASN A C 1
ATOM 711 O O . ASN A 1 97 ? -0.765 -7.469 -3.270 1.00 91.31 97 ASN A O 1
ATOM 715 N N . PHE A 1 98 ? -1.838 -5.533 -3.679 1.00 90.56 98 PHE A N 1
ATOM 716 C CA . PHE A 1 98 ? -2.365 -5.904 -4.987 1.00 90.56 98 PHE A CA 1
ATOM 717 C C . PHE A 1 98 ? -1.622 -5.121 -6.058 1.00 90.56 98 PHE A C 1
ATOM 719 O O . PHE A 1 98 ? -1.754 -3.902 -6.153 1.00 90.56 98 PHE A O 1
ATOM 726 N N . ILE A 1 99 ? -0.803 -5.828 -6.832 1.00 90.88 99 ILE A N 1
ATOM 727 C CA . ILE A 1 99 ? 0.081 -5.231 -7.831 1.00 90.88 99 ILE A CA 1
ATOM 728 C C . ILE A 1 99 ? -0.299 -5.783 -9.204 1.00 90.88 99 ILE A C 1
ATOM 730 O O . ILE A 1 99 ? -0.214 -6.999 -9.402 1.00 90.88 99 ILE A O 1
ATOM 734 N N . PRO A 1 100 ? -0.752 -4.934 -10.143 1.00 89.50 100 PRO A N 1
ATOM 735 C CA . PRO A 1 100 ? -1.190 -5.383 -11.446 1.00 89.50 100 PRO A CA 1
ATOM 736 C C . PRO A 1 100 ? 0.033 -5.854 -12.225 1.00 89.50 100 PRO A C 1
ATOM 738 O O . PRO A 1 100 ? 1.090 -5.223 -12.176 1.00 89.50 100 PRO A O 1
ATOM 741 N N . GLU A 1 101 ? -0.120 -6.985 -12.914 1.00 93.75 101 GLU A N 1
ATOM 742 C CA . GLU A 1 101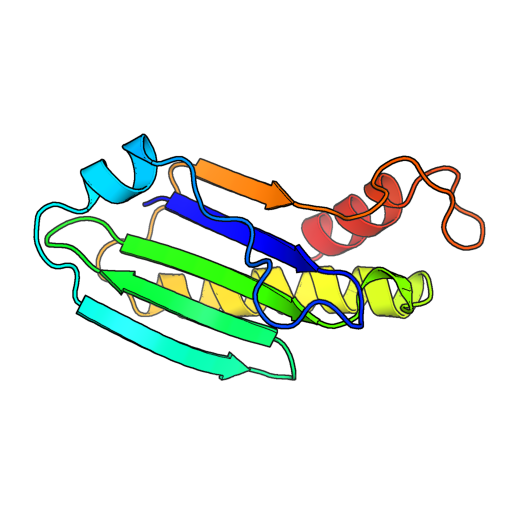 ? 0.956 -7.610 -13.689 1.00 93.75 101 GLU A CA 1
ATOM 743 C C . GLU A 1 101 ? 2.247 -7.789 -12.870 1.00 93.75 101 GLU A C 1
ATOM 745 O O . GLU A 1 101 ? 3.343 -7.495 -13.334 1.00 93.75 101 GLU A O 1
ATOM 750 N N . LEU A 1 102 ? 2.122 -8.260 -11.625 1.00 93.44 102 LEU A N 1
ATOM 751 C CA . LEU A 1 102 ? 3.230 -8.382 -10.669 1.00 93.44 102 LEU A CA 1
ATOM 752 C C . LEU A 1 102 ? 4.502 -9.031 -11.253 1.00 93.44 102 LEU A C 1
ATOM 754 O O . LEU A 1 102 ? 5.619 -8.635 -10.907 1.00 93.44 102 LEU A O 1
ATOM 758 N N . LEU A 1 103 ? 4.314 -10.029 -12.119 1.00 96.69 103 LEU A N 1
ATOM 759 C CA . LEU A 1 103 ? 5.373 -10.807 -12.763 1.00 96.69 103 LEU A CA 1
ATOM 760 C C . LEU A 1 103 ? 5.742 -10.298 -14.167 1.00 96.69 103 LEU A C 1
ATOM 762 O O . LEU A 1 103 ? 6.557 -10.922 -14.831 1.00 96.69 103 LEU A O 1
ATOM 766 N N . ALA A 1 104 ? 5.161 -9.199 -14.649 1.00 96.94 104 ALA A N 1
ATOM 767 C CA . ALA A 1 104 ? 5.578 -8.603 -15.914 1.00 96.94 104 ALA A CA 1
ATOM 768 C C . ALA A 1 104 ? 6.876 -7.793 -15.739 1.00 96.94 104 ALA A C 1
ATOM 770 O O . ALA A 1 104 ? 7.094 -7.228 -14.661 1.00 96.94 104 ALA A O 1
ATOM 771 N N . PRO A 1 105 ? 7.713 -7.678 -16.784 1.00 97.69 105 PRO A N 1
ATOM 772 C CA . PRO A 1 105 ? 8.896 -6.821 -16.769 1.00 97.69 105 PRO A CA 1
ATOM 773 C C . PRO A 1 105 ? 8.581 -5.341 -16.529 1.00 97.69 105 PRO A C 1
ATOM 775 O O . PRO A 1 105 ? 7.496 -4.854 -16.857 1.00 97.69 105 PRO A O 1
ATOM 778 N N . LEU A 1 106 ? 9.552 -4.602 -15.983 1.00 97.50 106 LEU A N 1
ATOM 779 C CA . LEU A 1 106 ? 9.457 -3.151 -15.800 1.00 97.50 106 LEU A CA 1
ATOM 780 C C . LEU A 1 106 ? 10.815 -2.475 -15.996 1.00 97.50 106 LEU A C 1
ATOM 782 O O . LEU A 1 106 ? 11.654 -2.470 -15.096 1.00 97.50 106 LEU A O 1
ATOM 786 N N . GLY A 1 107 ? 11.005 -1.857 -17.162 1.00 95.31 107 GLY A N 1
ATOM 787 C CA . GLY A 1 107 ? 12.305 -1.313 -17.549 1.00 95.31 107 GLY A CA 1
ATOM 788 C C . GLY A 1 107 ? 13.328 -2.437 -17.704 1.00 95.31 107 GLY A C 1
ATOM 789 O O . GLY A 1 107 ? 13.106 -3.376 -18.458 1.00 95.31 107 GLY A O 1
ATOM 790 N N . ASP A 1 108 ? 14.425 -2.338 -16.965 1.00 96.25 108 ASP A N 1
ATOM 791 C CA . ASP A 1 108 ? 15.512 -3.318 -16.884 1.00 96.25 108 ASP A CA 1
ATOM 792 C C . ASP A 1 108 ? 15.269 -4.434 -15.848 1.00 96.25 108 ASP A C 1
ATOM 794 O O . ASP A 1 108 ? 16.072 -5.358 -15.736 1.00 96.25 108 ASP A O 1
ATOM 798 N N . LEU A 1 109 ? 14.174 -4.373 -15.079 1.00 96.69 109 LEU A N 1
ATOM 799 C CA . LEU A 1 109 ? 13.844 -5.399 -14.091 1.00 96.69 109 LEU A CA 1
ATOM 800 C C . LEU A 1 109 ? 13.023 -6.537 -14.710 1.00 96.69 109 LEU A C 1
ATOM 802 O O . LEU A 1 109 ? 12.062 -6.267 -15.439 1.00 96.69 109 LEU A O 1
ATOM 806 N N . PRO A 1 110 ? 13.306 -7.803 -14.339 1.00 96.50 110 PRO A N 1
ATOM 807 C CA . PRO A 1 110 ? 12.562 -8.946 -14.854 1.00 96.50 110 PRO A CA 1
ATOM 808 C C . PRO A 1 110 ? 11.100 -8.939 -14.398 1.00 96.50 110 PRO A C 1
ATOM 810 O O . PRO A 1 110 ? 10.244 -9.332 -15.178 1.00 96.50 110 PRO A O 1
ATOM 813 N N . HIS A 1 111 ? 10.798 -8.457 -13.181 1.00 97.00 111 HIS A N 1
ATOM 814 C CA . HIS A 1 111 ? 9.437 -8.402 -12.633 1.00 97.00 111 HIS A CA 1
ATOM 815 C C . HIS A 1 111 ? 9.147 -7.068 -11.918 1.00 97.00 111 HIS A C 1
ATOM 817 O O . HIS A 1 111 ? 9.959 -6.613 -11.103 1.00 97.00 111 HIS A O 1
ATOM 823 N N . ARG A 1 112 ? 7.940 -6.504 -12.102 1.00 96.81 112 ARG A N 1
ATOM 824 C CA . ARG A 1 112 ? 7.399 -5.349 -11.344 1.00 96.81 112 ARG A CA 1
ATOM 825 C C . ARG A 1 112 ? 7.514 -5.535 -9.829 1.00 96.81 112 ARG A C 1
ATOM 827 O O . ARG A 1 112 ? 7.731 -4.565 -9.105 1.00 96.81 112 ARG A O 1
ATOM 834 N N . TYR A 1 113 ? 7.428 -6.777 -9.348 1.00 97.31 113 TYR A N 1
ATOM 835 C CA . TYR A 1 113 ? 7.633 -7.127 -7.940 1.00 97.31 113 TYR A CA 1
ATOM 836 C C . TYR A 1 113 ? 8.947 -6.594 -7.349 1.00 97.31 113 TYR A C 1
ATOM 838 O O . TYR A 1 113 ? 8.974 -6.191 -6.188 1.00 97.31 113 TYR A O 1
ATOM 846 N N . MET A 1 114 ? 10.031 -6.563 -8.130 1.00 98.00 114 MET A N 1
ATOM 847 C CA . MET A 1 114 ? 11.325 -6.071 -7.649 1.00 98.00 114 MET A CA 1
ATOM 848 C C . MET A 1 114 ? 11.294 -4.561 -7.405 1.00 98.00 114 MET A C 1
ATOM 850 O O . MET A 1 114 ? 11.759 -4.110 -6.362 1.00 98.00 114 MET A O 1
ATOM 854 N N . ALA A 1 115 ? 10.679 -3.798 -8.313 1.00 97.38 115 ALA A N 1
ATOM 855 C CA . ALA A 1 115 ? 10.474 -2.362 -8.138 1.00 97.38 115 ALA A CA 1
ATOM 856 C C . ALA A 1 115 ? 9.554 -2.076 -6.941 1.00 97.38 115 ALA A C 1
ATOM 858 O O . ALA A 1 115 ? 9.863 -1.243 -6.093 1.00 97.38 115 ALA A O 1
ATOM 859 N N . PHE A 1 116 ? 8.454 -2.825 -6.816 1.00 97.25 116 PHE A N 1
ATOM 860 C CA . PHE A 1 116 ? 7.568 -2.727 -5.655 1.00 97.25 116 PHE A CA 1
ATOM 861 C C . PHE A 1 116 ? 8.337 -2.955 -4.341 1.00 97.25 116 PHE A C 1
ATOM 863 O O . PHE A 1 116 ? 8.242 -2.158 -3.410 1.00 97.25 116 PHE A O 1
ATOM 870 N N . ASN A 1 117 ? 9.141 -4.019 -4.265 1.00 97.56 117 ASN A N 1
ATOM 871 C CA . ASN A 1 117 ? 9.936 -4.310 -3.074 1.00 97.56 117 ASN A CA 1
ATOM 872 C C . ASN A 1 117 ? 10.987 -3.240 -2.786 1.00 97.56 117 ASN A C 1
ATOM 874 O O . ASN A 1 117 ? 11.191 -2.919 -1.620 1.00 97.56 117 ASN A O 1
ATOM 878 N N . ALA A 1 118 ? 11.623 -2.681 -3.818 1.00 97.50 118 ALA A N 1
ATOM 879 C CA . ALA A 1 118 ? 12.578 -1.591 -3.662 1.00 97.50 118 ALA A CA 1
ATOM 880 C C . ALA A 1 118 ? 11.908 -0.343 -3.068 1.00 97.50 118 ALA A C 1
ATOM 882 O O . ALA A 1 118 ? 12.435 0.241 -2.125 1.00 97.50 118 ALA A O 1
ATOM 883 N N . GLY A 1 119 ? 10.725 0.034 -3.565 1.00 96.88 119 GLY A N 1
ATOM 884 C CA . GLY A 1 119 ? 9.948 1.144 -3.008 1.00 96.88 119 GLY A CA 1
ATOM 885 C C . GLY A 1 119 ? 9.503 0.888 -1.565 1.00 96.88 119 GLY A C 1
ATOM 886 O O . GLY A 1 119 ? 9.683 1.746 -0.705 1.00 96.88 119 GLY A O 1
ATOM 887 N N . ARG A 1 120 ? 8.997 -0.319 -1.277 1.00 95.69 120 ARG A N 1
ATOM 888 C CA . ARG A 1 120 ? 8.578 -0.744 0.072 1.00 95.69 120 ARG A CA 1
ATOM 889 C C . ARG A 1 120 ? 9.731 -0.814 1.076 1.00 95.69 120 ARG A C 1
ATOM 891 O O . ARG A 1 120 ? 9.519 -0.593 2.256 1.00 95.69 120 ARG A O 1
ATOM 898 N N . TYR A 1 121 ? 10.935 -1.169 0.642 1.00 95.88 121 TYR A N 1
ATOM 899 C CA . TYR A 1 121 ? 12.101 -1.199 1.529 1.00 95.88 121 TYR A CA 1
ATOM 900 C C . TYR A 1 121 ? 12.564 0.212 1.923 1.00 95.88 121 TYR A C 1
ATOM 902 O O . TYR A 1 121 ? 13.163 0.387 2.977 1.00 95.88 121 TYR A O 1
ATOM 910 N N . ARG A 1 122 ? 12.297 1.213 1.073 1.00 94.06 122 ARG A N 1
ATOM 911 C CA . ARG A 1 122 ? 12.679 2.612 1.306 1.00 94.06 122 ARG A CA 1
ATOM 912 C C . ARG A 1 122 ? 11.724 3.386 2.224 1.00 94.06 122 ARG A C 1
ATOM 914 O O . ARG A 1 122 ? 12.126 4.445 2.693 1.00 94.06 122 ARG A O 1
ATOM 921 N N . SER A 1 123 ? 10.487 2.915 2.403 1.00 85.38 123 SER A N 1
ATOM 922 C CA . SER A 1 123 ? 9.416 3.614 3.139 1.00 85.38 123 SER A CA 1
ATOM 923 C C . SER A 1 123 ? 9.503 3.499 4.653 1.00 85.38 123 SER A C 1
ATOM 925 O O . SER A 1 123 ? 9.937 2.415 5.102 1.00 85.38 123 SER A O 1
#

pLDDT: mean 83.79, std 17.19, range [32.53, 98.0]

Foldseek 3Di:
DEEEEEEDAAPDDPPPPDDPPVVVVVQPPDFDKDWDADPQKIWIWGHHDQDIYIYIYHYNLVVDALVRNLQVLLVRVVVVQVVLVVDPNNDHPYYHYHDPQQQPDHDPRRGVVVSNVNSVVND

Sequence (123 aa):
MAVTLTTAPAGQANGAVKAPAWARELLGPSPAAVRRQVGGIEVSVLQGKDRAMVSAVVGGALRLARKAFEDATTATYEAVRQELETLTACHPLRLWNFIPELLAPLGDLPHRYMAFNAGRYRS

Secondary structure (DSSP, 8-state):
-EEEEEEE-TT-TT---PPPHHHHHTT-SS-EEEEEEETTEEEEEEE-SS-EEEEEEEETGGG--HHHHHHHHHHHHHHHHHHHHHSS--S--EEEEE-TTTTS-BTTBS-HHHHHHHHHHH-

Radius of gyration: 14.47 Å; chains: 1; bounding box: 37×25×36 Å